Protein AF-A0A519TTU8-F1 (afdb_monomer_lite)

Structure (mmCIF, N/CA/C/O backbone):
data_AF-A0A519TTU8-F1
#
_entry.id   AF-A0A519TTU8-F1
#
loop_
_atom_site.group_PDB
_atom_site.id
_atom_site.type_symbol
_atom_site.label_atom_id
_atom_site.label_alt_id
_atom_site.label_comp_id
_atom_site.label_asym_id
_atom_site.label_entity_id
_atom_site.label_seq_id
_atom_site.pdbx_PDB_ins_code
_atom_site.Cartn_x
_atom_site.Cartn_y
_atom_site.Cartn_z
_atom_site.occupancy
_atom_site.B_iso_or_equiv
_atom_site.auth_seq_id
_atom_site.auth_comp_id
_atom_site.auth_asym_id
_atom_site.auth_atom_id
_atom_site.pdbx_PDB_model_num
ATOM 1 N N . MET A 1 1 ? 5.830 -16.061 1.817 1.00 44.94 1 MET A N 1
ATOM 2 C CA . MET A 1 1 ? 4.616 -15.255 2.057 1.00 44.94 1 MET A CA 1
ATOM 3 C C . MET A 1 1 ? 5.052 -13.870 2.499 1.00 44.94 1 MET A C 1
ATOM 5 O O . MET A 1 1 ? 6.023 -13.784 3.241 1.00 44.94 1 MET A O 1
ATOM 9 N N . GLY A 1 2 ? 4.446 -12.807 1.967 1.00 61.00 2 GLY A N 1
ATOM 10 C CA . GLY A 1 2 ? 4.740 -11.442 2.411 1.00 61.00 2 GLY A CA 1
ATOM 11 C C . GLY A 1 2 ? 4.073 -11.192 3.760 1.00 61.00 2 GLY A C 1
ATOM 12 O O . GLY A 1 2 ? 2.909 -11.540 3.923 1.00 61.00 2 GLY A O 1
ATOM 13 N N . CYS A 1 3 ? 4.805 -10.643 4.725 1.00 80.06 3 CYS A N 1
ATOM 14 C CA . CYS A 1 3 ? 4.236 -10.266 6.016 1.00 80.06 3 CYS A CA 1
ATOM 15 C C . CYS A 1 3 ? 3.720 -8.826 5.923 1.00 80.06 3 CYS A C 1
ATOM 17 O O . CYS A 1 3 ? 4.470 -7.938 5.507 1.00 80.06 3 CYS A O 1
ATOM 19 N N . ILE A 1 4 ? 2.460 -8.613 6.301 1.00 89.69 4 ILE A N 1
ATOM 20 C CA . ILE A 1 4 ? 1.908 -7.282 6.560 1.00 89.69 4 ILE A CA 1
ATOM 21 C C . ILE A 1 4 ? 2.148 -6.987 8.040 1.00 89.69 4 ILE A C 1
ATOM 23 O O . ILE A 1 4 ? 1.821 -7.808 8.896 1.00 89.69 4 ILE A O 1
ATOM 27 N N . THR A 1 5 ? 2.724 -5.829 8.336 1.00 92.19 5 THR A N 1
ATOM 28 C CA . THR A 1 5 ? 2.929 -5.353 9.705 1.00 92.19 5 THR A CA 1
ATOM 29 C C . THR A 1 5 ? 2.043 -4.141 9.938 1.00 92.19 5 THR A C 1
ATOM 31 O O . THR A 1 5 ? 2.068 -3.206 9.144 1.00 92.19 5 THR A O 1
ATOM 34 N N . GLN A 1 6 ? 1.293 -4.131 11.036 1.00 93.56 6 GLN A N 1
ATOM 35 C CA . GLN A 1 6 ? 0.465 -2.996 11.436 1.00 93.56 6 GLN A CA 1
ATOM 36 C C . GLN A 1 6 ? 1.105 -2.247 12.609 1.00 93.56 6 GLN A C 1
ATOM 38 O O . GLN A 1 6 ? 1.563 -2.858 13.576 1.00 93.56 6 GLN A O 1
ATOM 43 N N . LYS A 1 7 ? 1.099 -0.914 12.545 1.00 92.31 7 LYS A N 1
ATOM 44 C CA . LYS A 1 7 ? 1.452 -0.020 13.651 1.00 92.31 7 LYS A CA 1
ATOM 45 C C . LYS A 1 7 ? 0.431 1.116 13.717 1.00 92.31 7 LYS A C 1
ATOM 47 O O . LYS A 1 7 ? 0.485 2.053 12.926 1.00 92.31 7 LYS A O 1
ATOM 52 N N . GLY A 1 8 ? -0.497 1.040 14.671 1.00 91.06 8 GLY A N 1
ATOM 53 C CA . GLY A 1 8 ? -1.618 1.981 14.742 1.00 91.06 8 GLY A CA 1
ATOM 54 C C . GLY A 1 8 ? -2.519 1.853 13.510 1.00 91.06 8 GLY A C 1
ATOM 55 O O . GLY A 1 8 ? -2.982 0.756 13.201 1.00 91.06 8 GLY A O 1
ATOM 56 N N . SER A 1 9 ? -2.737 2.960 12.799 1.00 90.00 9 SER A N 1
ATOM 57 C CA . SER A 1 9 ? -3.500 3.005 11.544 1.00 90.00 9 SER A CA 1
ATOM 58 C C . SER A 1 9 ? -2.648 2.796 10.285 1.00 90.00 9 SER A C 1
ATOM 60 O O . SER A 1 9 ? -3.184 2.833 9.178 1.00 90.00 9 SER A O 1
ATOM 62 N N . THR A 1 10 ? -1.339 2.570 10.432 1.00 92.75 10 THR A N 1
ATOM 63 C CA . THR A 1 10 ? -0.428 2.348 9.305 1.00 92.75 10 THR A CA 1
ATOM 64 C C . THR A 1 10 ? -0.127 0.865 9.125 1.00 92.75 10 THR A C 1
ATOM 66 O O . THR A 1 10 ? 0.310 0.179 10.052 1.00 92.75 10 THR A O 1
ATOM 69 N N . TYR A 1 11 ? -0.314 0.390 7.901 1.00 93.75 11 TYR A N 1
ATOM 70 C CA . TYR A 1 11 ? 0.002 -0.952 7.442 1.00 93.75 11 TYR A CA 1
ATOM 71 C C . TYR A 1 11 ? 1.203 -0.891 6.505 1.00 93.75 11 TYR A C 1
ATOM 73 O O . TYR A 1 11 ? 1.180 -0.190 5.497 1.00 93.75 11 TYR A O 1
ATOM 81 N N . THR A 1 12 ? 2.249 -1.646 6.814 1.00 93.81 12 THR A N 1
ATOM 82 C CA . THR A 1 12 ? 3.470 -1.725 6.010 1.00 93.81 12 THR A CA 1
ATOM 83 C C . THR A 1 12 ? 3.611 -3.129 5.439 1.00 93.81 12 THR A C 1
ATOM 85 O O . THR A 1 12 ? 3.515 -4.121 6.164 1.00 93.81 12 THR A O 1
ATOM 88 N N . ALA A 1 13 ? 3.907 -3.227 4.146 1.00 93.88 13 ALA A N 1
ATOM 89 C CA . ALA A 1 13 ? 4.165 -4.494 3.476 1.00 93.88 13 ALA A CA 1
ATOM 90 C C . ALA A 1 13 ? 5.336 -4.398 2.495 1.00 93.88 13 ALA A C 1
ATOM 92 O O . ALA A 1 13 ? 5.741 -3.321 2.052 1.00 93.88 13 ALA A O 1
ATOM 93 N N . LYS A 1 14 ? 5.879 -5.564 2.135 1.00 91.75 14 LYS A N 1
ATOM 94 C CA . LYS A 1 14 ? 6.829 -5.710 1.028 1.00 91.75 14 LYS A CA 1
ATOM 95 C C . LYS A 1 14 ? 6.139 -6.410 -0.134 1.00 91.75 14 LYS A C 1
ATOM 97 O O . LYS A 1 14 ? 5.767 -7.577 -0.011 1.00 91.75 14 LYS A O 1
ATOM 102 N N . VAL A 1 15 ? 6.013 -5.718 -1.261 1.00 87.88 15 VAL A N 1
ATOM 103 C CA . VAL A 1 15 ? 5.410 -6.258 -2.484 1.00 87.88 15 VAL A CA 1
ATOM 104 C C . VAL A 1 15 ? 6.521 -6.627 -3.459 1.00 87.88 15 VAL A C 1
ATOM 106 O O . VAL A 1 15 ? 7.408 -5.824 -3.744 1.00 87.88 15 VAL A O 1
ATOM 109 N N . ARG A 1 16 ? 6.503 -7.866 -3.958 1.00 85.94 16 ARG A N 1
ATOM 110 C CA . ARG A 1 16 ? 7.535 -8.392 -4.859 1.00 85.94 16 ARG A CA 1
ATOM 111 C C . ARG A 1 16 ? 6.990 -8.521 -6.278 1.00 85.94 16 ARG A C 1
ATOM 113 O O . ARG A 1 16 ? 6.150 -9.375 -6.537 1.00 85.94 16 ARG A O 1
ATOM 120 N N . GLY A 1 17 ? 7.510 -7.697 -7.182 1.00 78.06 17 GLY A N 1
ATOM 121 C CA . GLY A 1 17 ? 7.406 -7.879 -8.631 1.00 78.06 17 GLY A CA 1
ATOM 122 C C . GLY A 1 17 ? 8.768 -8.288 -9.195 1.00 78.06 17 GLY A C 1
ATOM 123 O O . GLY A 1 17 ? 9.417 -9.190 -8.667 1.00 78.06 17 GLY A O 1
ATOM 124 N N . THR A 1 18 ? 9.248 -7.571 -10.215 1.00 83.88 18 THR A N 1
ATOM 125 C CA . THR A 1 18 ? 10.638 -7.687 -10.703 1.00 83.88 18 THR A CA 1
ATOM 126 C C . THR A 1 18 ? 11.659 -7.314 -9.624 1.00 83.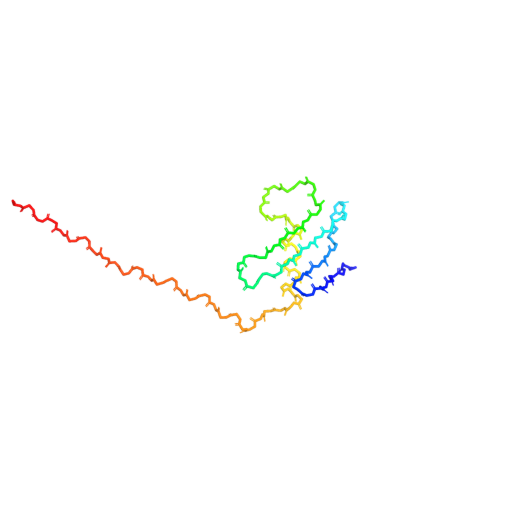88 18 THR A C 1
ATOM 128 O O . THR A 1 18 ? 12.716 -7.929 -9.515 1.00 83.88 18 THR A O 1
ATOM 131 N N . LYS A 1 19 ? 11.329 -6.311 -8.806 1.00 86.25 19 LYS A N 1
ATOM 132 C CA . LYS A 1 19 ? 12.051 -5.935 -7.588 1.00 86.25 19 LYS A CA 1
ATOM 133 C C . LYS A 1 19 ? 11.089 -5.993 -6.402 1.00 86.25 19 LYS A C 1
ATOM 135 O O . LYS A 1 19 ? 9.876 -6.128 -6.579 1.00 86.25 19 LYS A O 1
ATOM 140 N N . THR A 1 20 ? 11.644 -5.910 -5.202 1.00 88.19 20 THR A N 1
ATOM 141 C CA . THR A 1 20 ? 10.867 -5.794 -3.968 1.00 88.19 20 THR A CA 1
ATOM 142 C C . THR A 1 20 ? 10.731 -4.324 -3.609 1.00 88.19 20 THR A C 1
ATOM 144 O O . THR A 1 20 ? 11.740 -3.626 -3.554 1.00 88.19 20 THR A O 1
ATOM 147 N N . TYR A 1 21 ? 9.502 -3.898 -3.346 1.00 88.88 21 TYR A N 1
ATOM 148 C CA . TYR A 1 21 ? 9.143 -2.530 -2.991 1.00 88.88 21 TYR A CA 1
ATOM 149 C C . TYR A 1 21 ? 8.499 -2.506 -1.611 1.00 88.88 21 TYR A C 1
ATOM 151 O O . TYR A 1 21 ? 7.759 -3.430 -1.248 1.00 88.88 21 TYR A O 1
ATOM 159 N N . ARG A 1 22 ? 8.794 -1.469 -0.833 1.00 91.50 22 ARG A N 1
ATOM 160 C CA . ARG A 1 22 ? 8.115 -1.175 0.426 1.00 91.50 22 ARG A CA 1
ATOM 161 C C . ARG A 1 22 ? 6.889 -0.323 0.130 1.00 91.50 22 ARG A C 1
ATOM 163 O O . ARG A 1 22 ? 6.966 0.686 -0.567 1.00 91.50 22 ARG A O 1
ATOM 170 N N . VAL A 1 23 ? 5.762 -0.749 0.681 1.00 92.06 23 VAL A N 1
ATOM 171 C CA . VAL A 1 23 ? 4.479 -0.066 0.550 1.00 92.06 23 VAL A CA 1
ATOM 172 C C . VAL A 1 23 ? 3.936 0.197 1.936 1.00 92.06 23 VAL A C 1
ATOM 174 O O . VAL A 1 23 ? 3.991 -0.680 2.802 1.00 92.06 23 VAL A O 1
ATOM 177 N N . GLU A 1 24 ? 3.413 1.395 2.132 1.00 93.44 24 GLU A N 1
ATOM 178 C CA . GLU A 1 24 ? 2.724 1.805 3.342 1.00 93.44 24 GLU A CA 1
ATOM 179 C C . GLU A 1 24 ? 1.339 2.308 2.981 1.00 93.44 24 GLU A C 1
ATOM 181 O O . GLU A 1 24 ? 1.171 3.024 1.996 1.00 93.44 24 GLU A O 1
ATOM 186 N N . LEU A 1 25 ? 0.358 1.915 3.780 1.00 92.44 25 LEU A N 1
ATOM 187 C CA . LEU A 1 25 ? -1.009 2.389 3.691 1.00 92.44 25 LEU A CA 1
ATOM 188 C C . LEU A 1 25 ? -1.422 2.880 5.072 1.00 92.44 25 LEU A C 1
ATOM 190 O O . LEU A 1 25 ? -1.438 2.101 6.023 1.00 92.44 25 LEU A O 1
ATOM 194 N N . THR A 1 26 ? -1.762 4.156 5.185 1.00 92.81 26 THR A N 1
ATOM 195 C CA . THR A 1 26 ? -2.284 4.746 6.418 1.00 92.81 26 THR A CA 1
ATOM 196 C C . THR A 1 26 ? -3.779 4.970 6.266 1.00 92.81 26 THR A C 1
ATOM 198 O O . THR A 1 26 ? -4.223 5.766 5.437 1.00 92.81 26 THR A O 1
ATOM 201 N N . ALA A 1 27 ? -4.563 4.257 7.073 1.00 89.31 27 ALA A N 1
ATOM 202 C CA . ALA A 1 27 ? -5.999 4.467 7.151 1.00 89.31 27 ALA A CA 1
ATOM 203 C C . ALA A 1 27 ? -6.277 5.819 7.820 1.00 89.31 27 ALA A C 1
ATOM 205 O O . ALA A 1 27 ? -5.824 6.073 8.940 1.00 89.31 27 ALA A O 1
ATOM 206 N N . GLN A 1 28 ? -7.018 6.677 7.124 1.00 86.00 28 GLN A N 1
ATOM 207 C CA . GLN A 1 28 ? -7.471 7.957 7.650 1.00 86.00 28 GLN A CA 1
ATOM 208 C C . GLN A 1 28 ? -8.881 7.800 8.241 1.00 86.00 28 GLN A C 1
ATOM 210 O O . GLN A 1 28 ? -9.690 7.058 7.685 1.00 86.00 28 GLN A O 1
ATOM 215 N N . PRO A 1 29 ? -9.213 8.494 9.345 1.00 83.44 29 PRO A N 1
ATOM 216 C CA . PRO A 1 29 ? -10.555 8.450 9.933 1.00 83.44 29 PRO A CA 1
ATOM 217 C C . PRO A 1 29 ? -11.625 9.052 9.009 1.00 83.44 29 PRO A C 1
ATOM 219 O O . PRO A 1 29 ? -12.803 8.730 9.127 1.00 83.44 29 PRO A O 1
ATOM 222 N N . SER A 1 30 ? -11.220 9.925 8.085 1.00 86.25 30 SER A N 1
ATOM 223 C CA . SER A 1 30 ? -12.073 10.492 7.046 1.00 86.25 30 SER A CA 1
ATOM 224 C C . SER A 1 30 ? -11.287 10.664 5.749 1.00 86.25 30 SER A C 1
ATOM 226 O O . SER A 1 30 ? -10.182 11.207 5.780 1.00 86.25 30 SER A O 1
ATOM 228 N N . GLY A 1 31 ? -11.884 10.282 4.620 1.00 83.19 31 GLY A N 1
ATOM 229 C CA . GLY A 1 31 ? -11.273 10.417 3.295 1.00 83.19 31 GLY A CA 1
ATOM 230 C C . GLY A 1 31 ? -10.521 9.164 2.826 1.00 83.19 31 GLY A C 1
ATOM 231 O O . GLY A 1 31 ? -10.580 8.124 3.486 1.00 83.19 31 GLY A O 1
ATOM 232 N N . PRO A 1 32 ? -9.866 9.232 1.653 1.00 83.81 32 PRO A N 1
ATOM 233 C CA . PRO A 1 32 ? -9.114 8.108 1.110 1.00 83.81 32 PRO A CA 1
ATOM 234 C C . PRO A 1 32 ? -7.882 7.799 1.977 1.00 83.81 32 PRO A C 1
ATOM 236 O O . PRO A 1 32 ? -7.323 8.705 2.603 1.00 83.81 32 PRO A O 1
ATOM 239 N N . PRO A 1 33 ? -7.434 6.532 2.017 1.00 87.44 33 PRO A N 1
ATOM 240 C CA . PRO A 1 33 ? -6.201 6.180 2.702 1.00 87.44 33 PRO A CA 1
ATOM 241 C C . 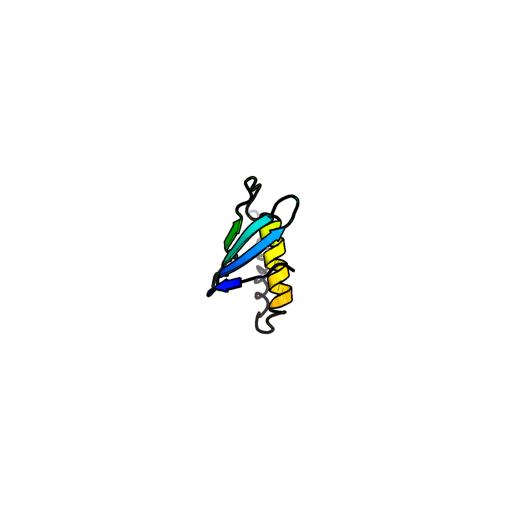PRO A 1 33 ? -5.003 6.832 2.011 1.00 87.44 33 PRO A C 1
ATOM 243 O O . PRO A 1 33 ? -4.964 6.968 0.788 1.00 87.44 33 PRO A O 1
ATOM 246 N N . GLU A 1 34 ? -3.997 7.184 2.801 1.00 89.31 34 GLU A N 1
ATOM 247 C CA . GLU A 1 34 ? -2.725 7.655 2.267 1.00 89.31 34 GLU A CA 1
ATOM 248 C C . GLU A 1 34 ? -1.863 6.448 1.902 1.00 89.31 34 GLU A C 1
ATOM 250 O O . GLU A 1 34 ? -1.663 5.547 2.720 1.00 89.31 34 GLU A O 1
ATOM 255 N N . ILE A 1 35 ? -1.360 6.423 0.670 1.00 89.00 35 ILE A N 1
ATOM 256 C CA . ILE A 1 35 ? -0.529 5.338 0.157 1.00 89.00 35 ILE A CA 1
ATOM 257 C C . ILE A 1 35 ? 0.851 5.899 -0.164 1.00 89.00 35 ILE A C 1
ATOM 259 O O . ILE A 1 35 ? 0.982 6.866 -0.907 1.00 89.00 35 ILE A O 1
ATOM 263 N N . HIS A 1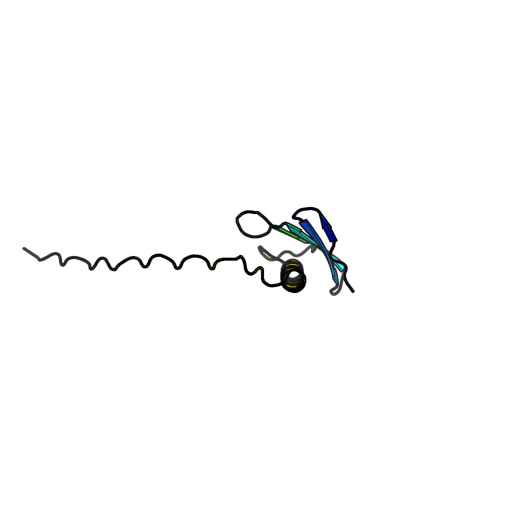 36 ? 1.887 5.244 0.350 1.00 89.50 36 HIS A N 1
ATOM 264 C CA . HIS A 1 36 ? 3.272 5.543 0.019 1.00 89.50 36 HIS A CA 1
ATOM 265 C C . HIS A 1 36 ? 3.967 4.297 -0.528 1.00 89.50 36 HIS A C 1
ATO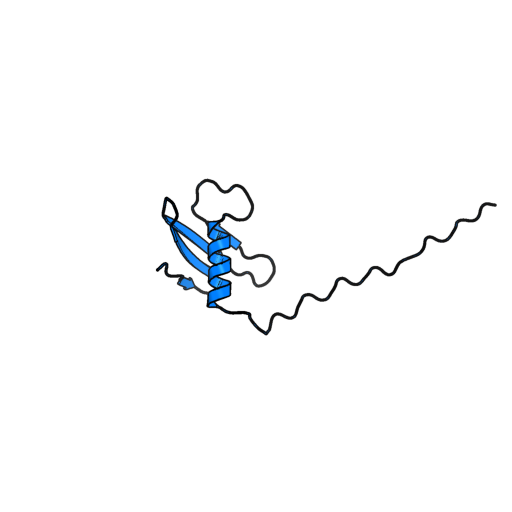M 267 O O . HIS A 1 36 ? 3.899 3.220 0.065 1.00 89.50 36 HIS A O 1
ATOM 273 N N . CYS A 1 37 ? 4.663 4.430 -1.655 1.00 88.44 37 CYS A N 1
ATOM 274 C CA . CYS A 1 37 ? 5.449 3.350 -2.239 1.00 88.44 37 CYS A CA 1
ATOM 275 C C . CYS A 1 37 ? 6.810 3.868 -2.698 1.00 88.44 37 CYS A C 1
ATOM 277 O O . CYS A 1 37 ? 6.896 4.889 -3.370 1.00 88.44 37 CYS A O 1
ATOM 279 N N . ASP A 1 38 ? 7.873 3.120 -2.402 1.00 88.50 38 ASP A N 1
ATOM 280 C CA . ASP A 1 38 ? 9.243 3.428 -2.840 1.00 88.50 38 ASP A CA 1
ATOM 281 C C . ASP A 1 38 ? 9.508 3.101 -4.329 1.00 88.50 38 ASP A C 1
ATOM 283 O O . ASP A 1 38 ? 10.657 3.025 -4.775 1.00 88.50 38 ASP A O 1
ATOM 287 N N . TYR A 1 39 ? 8.450 2.898 -5.122 1.00 82.62 39 TYR A N 1
ATOM 288 C CA . TYR A 1 39 ? 8.555 2.660 -6.555 1.00 82.62 39 TYR A CA 1
ATOM 289 C C . TYR A 1 39 ? 8.884 3.970 -7.293 1.00 82.62 39 TYR A C 1
ATOM 291 O O . TYR A 1 39 ? 8.106 4.916 -7.225 1.00 82.62 39 TYR A O 1
ATOM 299 N N . PRO A 1 40 ? 9.986 4.036 -8.066 1.00 73.19 40 PRO A N 1
ATOM 300 C CA . PRO A 1 40 ? 10.485 5.293 -8.636 1.00 73.19 40 PRO A CA 1
ATOM 301 C C . PRO A 1 40 ? 9.653 5.858 -9.798 1.00 73.19 40 PRO A C 1
ATOM 303 O O . PRO A 1 40 ? 9.987 6.919 -10.315 1.00 73.19 40 PRO A O 1
ATOM 306 N N . TYR A 1 41 ? 8.603 5.158 -10.235 1.00 67.12 41 TYR A N 1
ATOM 307 C CA . TYR A 1 41 ? 7.747 5.580 -11.345 1.00 67.12 41 TYR A CA 1
ATOM 308 C C . TYR A 1 41 ? 6.278 5.602 -10.899 1.00 67.12 41 TYR A C 1
ATOM 310 O O . TYR A 1 41 ? 5.485 4.737 -11.270 1.00 67.12 41 TYR A O 1
ATOM 318 N N . GLU A 1 42 ? 5.912 6.552 -10.042 1.00 61.94 42 GLU A N 1
ATOM 319 C CA . GLU A 1 42 ? 4.503 6.835 -9.751 1.00 61.94 42 GLU A CA 1
ATOM 320 C C . GLU A 1 42 ? 3.886 7.599 -10.931 1.00 61.94 42 GLU A C 1
ATOM 322 O O . GLU A 1 42 ? 4.285 8.718 -11.239 1.00 61.94 42 GLU A O 1
ATOM 327 N N . ASN A 1 43 ? 2.927 6.971 -11.617 1.00 60.44 43 ASN A N 1
ATOM 328 C CA . ASN A 1 43 ? 2.223 7.548 -12.769 1.00 60.44 43 ASN A CA 1
ATOM 329 C C . ASN A 1 43 ? 0.814 8.069 -12.397 1.00 60.44 43 ASN A C 1
ATOM 331 O O . ASN A 1 43 ? -0.052 8.142 -13.266 1.00 60.44 43 ASN A O 1
ATOM 335 N N . GLY A 1 44 ? 0.538 8.367 -11.123 1.00 64.44 44 GLY A N 1
ATOM 336 C CA . GLY A 1 44 ? -0.787 8.797 -10.658 1.00 64.44 44 GLY A CA 1
ATOM 337 C C . GLY A 1 44 ? -0.931 8.760 -9.136 1.00 64.44 44 GLY A C 1
ATOM 338 O O . GLY A 1 44 ? 0.059 8.597 -8.437 1.00 64.44 44 GLY A O 1
ATOM 339 N N . GLU A 1 45 ? -2.168 8.884 -8.643 1.00 65.44 45 GLU A N 1
ATOM 340 C CA . GLU A 1 45 ? -2.501 8.977 -7.206 1.00 65.44 45 GLU A CA 1
ATOM 341 C C . GLU A 1 45 ? -2.348 7.653 -6.427 1.00 65.44 45 GLU A C 1
ATOM 343 O O . GLU A 1 45 ? -2.328 7.658 -5.199 1.00 65.44 45 GLU A O 1
ATOM 348 N N . ALA A 1 46 ? -2.245 6.510 -7.118 1.00 69.38 46 ALA A N 1
ATOM 349 C CA . ALA A 1 46 ? -2.002 5.210 -6.494 1.00 69.38 46 ALA A CA 1
ATOM 350 C C . ALA A 1 46 ? -1.224 4.265 -7.424 1.00 69.38 46 ALA A C 1
ATOM 352 O O . ALA A 1 46 ? -1.686 3.913 -8.514 1.00 69.38 46 ALA A O 1
ATOM 353 N N . CYS A 1 47 ? -0.064 3.769 -6.987 1.00 84.44 47 CYS A N 1
ATOM 354 C CA . CYS A 1 47 ? 0.610 2.676 -7.684 1.00 84.44 47 CYS A CA 1
ATOM 355 C C . CYS A 1 47 ? -0.084 1.319 -7.480 1.00 84.44 47 CYS A C 1
ATOM 357 O O . CYS A 1 47 ? -0.716 1.028 -6.461 1.00 84.44 47 CYS A O 1
ATOM 359 N N . LYS A 1 48 ? 0.162 0.404 -8.426 1.00 86.25 48 LYS A N 1
ATOM 360 C CA . LYS A 1 48 ? -0.284 -0.999 -8.362 1.00 86.25 48 LYS A CA 1
ATOM 361 C C . LYS A 1 48 ? 0.056 -1.705 -7.044 1.00 86.25 48 LYS A C 1
ATOM 363 O O . LYS A 1 48 ? -0.676 -2.593 -6.623 1.00 86.25 48 LYS A O 1
ATOM 368 N N . HIS A 1 49 ? 1.167 -1.339 -6.402 1.00 89.50 49 HIS A N 1
ATOM 369 C CA . HIS A 1 49 ? 1.588 -1.962 -5.150 1.00 89.50 49 HIS A CA 1
ATOM 370 C C . HIS A 1 49 ? 0.726 -1.498 -3.969 1.00 89.50 49 HIS A C 1
ATOM 372 O O . HIS A 1 49 ? 0.404 -2.310 -3.106 1.00 89.50 49 HIS A O 1
ATOM 378 N N . GLY A 1 50 ? 0.309 -0.229 -3.970 1.00 88.75 50 GLY A N 1
ATOM 379 C CA . GLY A 1 50 ? -0.663 0.318 -3.025 1.00 88.75 50 GLY A CA 1
ATOM 380 C C . GLY A 1 50 ? -2.025 -0.350 -3.144 1.00 88.75 50 GLY A C 1
ATOM 381 O O . GLY A 1 50 ? -2.578 -0.800 -2.145 1.00 88.75 50 GLY A O 1
ATOM 382 N N . ILE A 1 51 ? -2.515 -0.510 -4.376 1.00 88.00 51 ILE A N 1
ATOM 383 C CA . ILE A 1 51 ? -3.776 -1.217 -4.652 1.00 88.00 51 ILE A CA 1
ATOM 384 C C . ILE A 1 51 ? -3.697 -2.669 -4.162 1.00 88.00 51 ILE A C 1
ATOM 386 O O . ILE A 1 51 ? -4.598 -3.137 -3.473 1.00 88.00 51 ILE A O 1
ATOM 390 N N . ALA A 1 52 ? -2.599 -3.372 -4.460 1.00 90.25 52 ALA A N 1
ATOM 391 C CA . ALA A 1 52 ? -2.398 -4.745 -4.003 1.00 90.25 52 ALA A CA 1
ATOM 392 C C . ALA A 1 52 ? -2.395 -4.861 -2.469 1.00 90.25 52 ALA A C 1
ATOM 394 O O . ALA A 1 52 ? -2.972 -5.803 -1.930 1.00 90.25 52 ALA A O 1
ATOM 395 N N . LEU A 1 53 ? -1.774 -3.905 -1.766 1.00 90.50 53 LEU A N 1
ATOM 396 C CA . LEU A 1 53 ? -1.809 -3.861 -0.305 1.00 90.50 53 LEU A CA 1
ATOM 397 C C . LEU A 1 53 ? -3.228 -3.598 0.213 1.00 90.50 53 LEU A C 1
ATOM 399 O O . LEU A 1 53 ? -3.672 -4.302 1.112 1.00 90.50 53 LEU A O 1
ATOM 403 N N . GLY A 1 54 ? -3.952 -2.641 -0.370 1.00 89.69 54 GLY A N 1
ATOM 404 C CA . GLY A 1 54 ? -5.335 -2.347 0.008 1.00 89.69 54 GLY A CA 1
ATOM 405 C C . GLY A 1 54 ? -6.250 -3.565 -0.120 1.00 89.69 54 GLY A C 1
ATOM 406 O O . GLY A 1 54 ? -6.954 -3.899 0.826 1.00 89.69 54 GLY A O 1
ATOM 407 N N . LEU A 1 55 ? -6.181 -4.285 -1.243 1.00 89.12 55 LEU A N 1
ATOM 408 C CA . LEU A 1 55 ? -6.958 -5.514 -1.445 1.00 89.12 55 LEU A CA 1
ATOM 409 C C . LEU A 1 55 ? -6.577 -6.609 -0.439 1.00 89.12 55 LEU A C 1
ATOM 411 O O . LEU A 1 55 ? -7.456 -7.216 0.162 1.00 89.12 55 LEU A O 1
ATOM 415 N N . ALA A 1 56 ? -5.280 -6.808 -0.187 1.00 89.56 56 ALA A N 1
ATOM 416 C CA . ALA A 1 56 ? -4.826 -7.785 0.801 1.00 89.56 56 ALA A CA 1
ATOM 417 C C . ALA A 1 56 ? -5.293 -7.444 2.228 1.00 89.56 56 ALA A C 1
ATOM 419 O O . ALA A 1 56 ? -5.541 -8.347 3.022 1.00 89.56 56 ALA A O 1
ATOM 420 N N . LEU A 1 57 ? -5.416 -6.155 2.561 1.00 88.81 57 LEU A N 1
ATOM 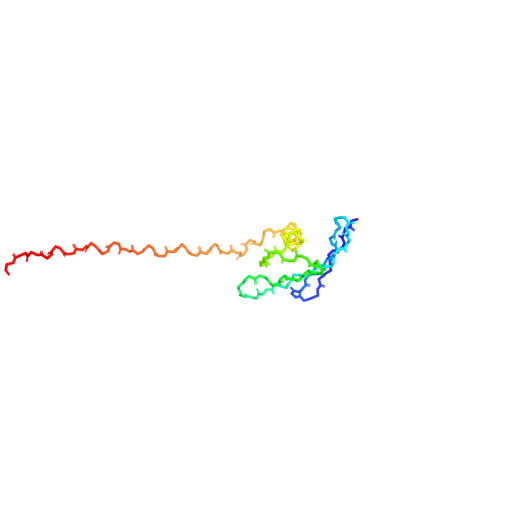421 C CA . LEU A 1 57 ? -5.977 -5.718 3.838 1.00 88.81 57 LEU A CA 1
ATOM 422 C C . LEU A 1 57 ? -7.483 -5.968 3.919 1.00 88.81 57 LEU A C 1
ATOM 424 O O . LEU A 1 57 ? -7.943 -6.387 4.974 1.00 88.81 57 LEU A O 1
ATOM 428 N N . LEU A 1 58 ? -8.233 -5.760 2.834 1.00 87.12 58 LEU A N 1
ATOM 429 C CA . LEU A 1 58 ? -9.665 -6.081 2.790 1.00 87.12 58 LEU A CA 1
ATOM 430 C C . LEU A 1 58 ? -9.911 -7.583 2.986 1.00 87.12 58 LEU A C 1
ATOM 432 O O . LEU A 1 58 ? -10.795 -7.959 3.751 1.00 87.12 58 LEU A O 1
ATOM 436 N N . ASP A 1 59 ? -9.089 -8.436 2.371 1.00 86.00 59 ASP A N 1
ATOM 437 C CA . ASP A 1 59 ? -9.162 -9.888 2.569 1.00 86.00 59 ASP A CA 1
ATOM 438 C C . ASP A 1 59 ? -8.792 -10.296 4.006 1.00 86.00 59 ASP A C 1
ATOM 440 O O . ASP A 1 59 ? -9.374 -11.227 4.562 1.00 86.00 59 ASP A O 1
ATOM 444 N N . LEU A 1 60 ? -7.815 -9.611 4.615 1.00 84.38 60 LEU A N 1
ATOM 445 C CA . LEU A 1 60 ? -7.330 -9.919 5.963 1.00 84.38 60 LEU A CA 1
ATOM 446 C C . LEU A 1 60 ? -8.289 -9.452 7.064 1.00 84.38 60 LEU A C 1
ATOM 448 O O . LEU A 1 60 ? -8.465 -10.151 8.060 1.00 84.38 60 LEU A O 1
ATOM 452 N N . LEU A 1 61 ? -8.851 -8.254 6.912 1.00 81.88 61 LEU A N 1
ATOM 453 C CA . LEU A 1 61 ? -9.740 -7.630 7.893 1.00 81.88 61 LEU A CA 1
ATOM 454 C C . LEU A 1 61 ? -11.186 -8.126 7.742 1.00 81.88 61 LEU A C 1
ATOM 456 O O . LEU A 1 61 ? -11.947 -8.065 8.704 1.00 81.88 61 LEU A O 1
ATOM 460 N N . GLY A 1 62 ? -11.541 -8.668 6.572 1.00 67.75 62 GLY A N 1
ATOM 461 C CA . GLY A 1 62 ? -12.905 -9.054 6.233 1.00 67.75 62 GLY A CA 1
ATOM 462 C C . GLY A 1 62 ? -13.813 -7.839 6.001 1.00 67.75 62 GLY A C 1
ATOM 463 O O . GLY A 1 62 ? -13.424 -6.699 6.267 1.00 67.75 62 GLY A O 1
ATOM 464 N N . PRO A 1 63 ? -15.032 -8.048 5.472 1.00 62.69 63 PRO A N 1
ATOM 465 C CA . PRO A 1 63 ? -16.025 -6.988 5.414 1.00 62.69 63 PRO A CA 1
ATOM 466 C C . PRO A 1 63 ? -16.374 -6.566 6.842 1.00 62.69 63 PRO A C 1
ATOM 468 O O . PRO A 1 63 ? -16.885 -7.357 7.633 1.00 62.69 63 PRO A O 1
ATOM 471 N N . ASP A 1 64 ? -16.093 -5.311 7.168 1.00 59.00 64 ASP A N 1
ATOM 472 C CA . ASP A 1 64 ? -16.578 -4.719 8.400 1.00 59.00 64 ASP A CA 1
ATOM 473 C C . ASP A 1 64 ? -18.093 -4.501 8.255 1.00 59.00 64 ASP A C 1
ATOM 475 O O . ASP A 1 64 ? -18.557 -3.635 7.507 1.00 59.00 64 ASP A O 1
ATOM 479 N N . GLU A 1 65 ? -18.879 -5.338 8.933 1.00 53.34 65 GLU A N 1
ATOM 480 C CA . GLU A 1 65 ? -20.348 -5.333 8.884 1.00 53.34 65 GLU A CA 1
ATOM 481 C C . GLU A 1 65 ? -20.957 -4.030 9.455 1.00 53.34 65 GLU A C 1
ATOM 483 O O . GLU A 1 65 ? -22.167 -3.820 9.372 1.00 53.34 65 GLU A O 1
ATOM 488 N N . SER A 1 66 ? -20.132 -3.124 10.003 1.00 54.84 66 SER A N 1
ATOM 489 C CA . SER A 1 66 ? -20.554 -1.818 10.521 1.00 54.84 66 SER A CA 1
ATOM 490 C C . SER A 1 66 ? -20.440 -0.662 9.516 1.00 54.84 66 SER A C 1
ATOM 492 O O . SER A 1 66 ? -20.885 0.450 9.816 1.00 54.84 66 SER A O 1
ATOM 494 N N . VAL A 1 67 ? -19.926 -0.896 8.299 1.00 49.56 67 VAL A N 1
ATOM 495 C CA . VAL A 1 67 ? -19.938 0.118 7.231 1.00 49.56 67 VAL A CA 1
ATOM 496 C C . VAL A 1 67 ? -21.352 0.245 6.670 1.00 49.56 67 VAL A C 1
ATOM 498 O O . VAL A 1 67 ? -21.756 -0.443 5.732 1.00 49.56 67 VAL A O 1
ATOM 501 N N . GLN A 1 68 ? -22.125 1.159 7.253 1.00 45.78 68 GLN A N 1
ATOM 502 C CA . GLN A 1 68 ? -23.415 1.552 6.705 1.00 45.78 68 GLN A CA 1
ATOM 503 C C . GLN A 1 68 ? -23.181 2.161 5.307 1.00 45.78 68 GLN A C 1
ATOM 505 O O . GLN A 1 68 ? -22.358 3.076 5.181 1.00 45.78 68 GLN A O 1
ATOM 510 N N . PRO A 1 69 ? -23.863 1.682 4.248 1.00 56.22 69 PRO A N 1
ATOM 511 C CA . PRO A 1 69 ? -23.709 2.238 2.911 1.00 56.22 69 PRO A CA 1
ATOM 512 C C . PRO A 1 69 ? -23.935 3.754 2.932 1.00 56.22 69 PRO A C 1
ATOM 514 O O . PRO A 1 69 ? -24.834 4.216 3.648 1.00 56.22 69 PRO A O 1
ATOM 517 N N . PRO A 1 70 ? -23.157 4.538 2.161 1.00 57.28 70 PRO A N 1
ATOM 518 C CA . PRO A 1 70 ? -23.385 5.971 2.063 1.00 57.28 70 PRO A CA 1
ATOM 519 C C . PRO A 1 70 ? -24.840 6.213 1.658 1.00 57.28 70 PRO A C 1
ATOM 521 O O . PRO A 1 70 ? -25.349 5.577 0.731 1.00 57.28 70 PRO A O 1
ATOM 524 N N . ALA A 1 71 ? -25.519 7.100 2.390 1.00 59.47 71 ALA A N 1
ATOM 525 C CA . ALA A 1 71 ? -26.903 7.440 2.098 1.00 59.47 71 ALA A CA 1
ATOM 526 C C . ALA A 1 71 ? -27.015 7.861 0.622 1.00 59.47 71 ALA A C 1
ATOM 528 O O . ALA A 1 71 ? -26.157 8.614 0.145 1.00 59.47 71 ALA A O 1
ATOM 529 N N . PRO A 1 72 ? -28.035 7.380 -0.113 1.00 68.50 72 PRO A N 1
ATOM 530 C CA . PRO A 1 72 ? -28.193 7.731 -1.513 1.00 68.50 72 PRO A CA 1
ATOM 531 C C . PRO A 1 72 ? -28.239 9.257 -1.657 1.00 68.50 72 PRO A C 1
ATOM 533 O O . PRO A 1 72 ? -28.804 9.936 -0.787 1.00 68.50 72 PRO A O 1
ATOM 536 N N . PRO A 1 73 ? -27.652 9.818 -2.731 1.00 63.72 73 PRO A N 1
ATOM 537 C CA . PRO A 1 73 ? -27.745 11.245 -2.982 1.00 63.72 73 PRO A CA 1
ATOM 538 C C . PRO A 1 73 ? -29.226 11.624 -3.001 1.00 63.72 73 PRO A C 1
ATOM 540 O O . PRO A 1 73 ? -30.024 10.986 -3.691 1.00 63.72 73 PRO A O 1
ATOM 543 N N . ARG A 1 74 ? -29.607 12.636 -2.208 1.00 64.06 74 ARG A N 1
ATOM 544 C CA . ARG A 1 74 ? -30.950 13.219 -2.284 1.00 64.06 74 ARG A CA 1
ATOM 545 C C . ARG A 1 74 ? -31.178 13.591 -3.743 1.00 64.06 74 ARG A C 1
ATOM 547 O O . ARG A 1 74 ? -30.491 14.474 -4.251 1.00 64.06 74 ARG A O 1
ATOM 554 N N . ALA A 1 75 ? -32.104 12.896 -4.401 1.00 57.50 75 ALA A N 1
ATOM 555 C CA . ALA A 1 75 ? -32.564 13.281 -5.719 1.00 57.50 75 ALA A CA 1
ATOM 556 C C . ALA A 1 75 ? -32.966 14.757 -5.636 1.00 57.50 75 ALA A C 1
ATOM 558 O O . ALA A 1 75 ? -33.812 15.130 -4.818 1.00 57.50 75 ALA A O 1
ATOM 559 N N . LEU A 1 76 ? -32.294 15.597 -6.422 1.00 58.06 76 LEU A N 1
ATOM 560 C CA . LEU A 1 76 ? -32.785 16.926 -6.740 1.00 58.06 76 LEU A CA 1
ATOM 561 C C . LEU A 1 76 ? -34.166 16.704 -7.351 1.00 58.06 76 LEU A C 1
ATOM 563 O O . LEU A 1 76 ? -34.277 16.195 -8.461 1.00 58.06 76 LEU A O 1
ATOM 567 N N . VAL A 1 77 ? -35.204 16.978 -6.564 1.00 56.44 77 VAL A N 1
ATOM 568 C CA . VAL A 1 77 ? -36.578 17.050 -7.047 1.00 56.44 77 VAL A CA 1
ATOM 569 C C . VAL A 1 77 ? -36.574 18.040 -8.205 1.00 56.44 77 VAL A C 1
ATOM 571 O O . VAL A 1 77 ? -36.211 19.202 -8.012 1.00 56.44 77 VAL A O 1
ATOM 574 N N . ASP A 1 78 ? -36.927 17.537 -9.385 1.00 51.22 78 ASP A N 1
ATOM 575 C CA . ASP A 1 78 ? -37.257 18.282 -10.596 1.00 51.22 78 ASP A CA 1
ATOM 576 C C . ASP A 1 78 ? -38.001 19.579 -10.239 1.00 51.22 78 ASP A C 1
ATOM 578 O O . ASP A 1 78 ? -39.153 19.567 -9.803 1.00 51.22 78 ASP A O 1
ATOM 582 N N . GLN A 1 79 ? -37.323 20.716 -10.383 1.00 51.28 79 GLN A N 1
ATOM 583 C CA . GLN A 1 79 ? -37.988 22.008 -10.494 1.00 51.28 79 GLN A CA 1
ATOM 584 C C . GLN A 1 79 ? -38.198 22.233 -11.992 1.00 51.28 79 GLN A C 1
ATOM 586 O O . GLN A 1 79 ? -37.302 22.689 -12.701 1.00 51.28 79 GLN A O 1
ATOM 591 N N . GLU A 1 80 ? -39.379 21.839 -12.459 1.00 54.25 80 GLU A N 1
ATOM 592 C CA . GLU A 1 80 ? -39.921 22.114 -13.789 1.00 54.25 80 GLU A CA 1
ATOM 593 C C . GLU A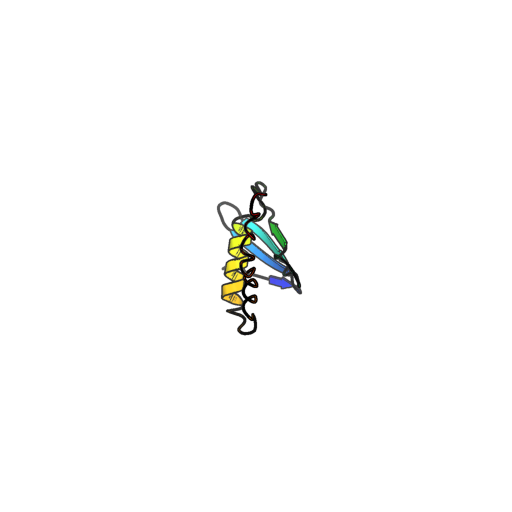 1 80 ? -39.767 23.620 -14.117 1.00 54.25 80 GLU A C 1
ATOM 595 O O . GLU A 1 80 ? -40.134 24.463 -13.289 1.00 54.25 80 GLU A O 1
ATOM 600 N N . PRO A 1 81 ? -39.211 24.021 -15.277 1.00 54.38 81 PRO A N 1
ATOM 601 C CA . PRO A 1 81 ? -39.111 25.433 -15.617 1.00 54.38 81 PRO A CA 1
ATOM 602 C C . PRO A 1 81 ? -40.501 25.983 -15.966 1.00 54.38 81 PRO A C 1
ATOM 604 O O . PRO A 1 81 ? -41.066 25.677 -17.015 1.00 54.38 81 PRO A O 1
ATOM 607 N N . THR A 1 82 ? -41.032 26.833 -15.084 1.00 58.56 82 THR A N 1
ATOM 608 C CA . THR A 1 82 ? -42.201 27.688 -15.332 1.00 58.56 82 THR A CA 1
ATOM 609 C C . THR A 1 82 ? -42.091 28.353 -16.704 1.00 58.56 82 THR A C 1
ATOM 611 O O . THR A 1 82 ? -41.178 29.140 -16.965 1.00 58.56 82 THR A O 1
ATOM 614 N N . SER A 1 83 ? -43.055 28.035 -17.570 1.00 55.62 83 SER A N 1
ATOM 615 C CA . SER A 1 83 ? -43.278 28.685 -18.859 1.00 55.62 83 SER A CA 1
ATOM 616 C C . SER A 1 83 ? -43.413 30.195 -18.663 1.00 55.62 83 SER A C 1
ATOM 618 O O . SER A 1 83 ? -44.394 30.669 -18.093 1.00 55.62 83 SER A O 1
ATOM 620 N N . GLN A 1 84 ? -42.436 30.962 -19.145 1.00 57.53 84 GLN A N 1
ATOM 621 C CA . GLN A 1 84 ? -42.600 32.400 -19.323 1.00 57.53 84 GLN A CA 1
ATOM 622 C C . GLN A 1 84 ? -43.512 32.617 -20.529 1.00 57.53 84 GLN A C 1
ATOM 624 O O . GLN A 1 84 ? -43.125 32.412 -21.679 1.00 57.53 84 GLN A O 1
ATOM 629 N N . GLN A 1 85 ? -44.757 32.968 -20.237 1.00 59.44 85 GLN A N 1
ATOM 630 C CA . GLN A 1 85 ? -45.755 33.330 -21.225 1.00 59.44 85 GLN A CA 1
ATOM 631 C C . GLN A 1 85 ? -45.463 34.757 -21.707 1.00 59.44 85 GLN A C 1
ATOM 633 O O . GLN A 1 85 ? -45.405 35.688 -20.906 1.00 59.44 85 GLN A O 1
ATOM 638 N N . LEU A 1 86 ? -45.246 34.886 -23.020 1.00 53.97 86 LEU A N 1
ATOM 639 C CA . LEU A 1 86 ? -45.305 36.134 -23.782 1.00 53.97 86 LEU A CA 1
ATOM 640 C C . LEU A 1 86 ? -46.516 36.973 -23.348 1.00 53.97 86 LEU A C 1
ATOM 642 O O . LEU A 1 86 ? -47.626 36.437 -23.362 1.00 53.97 86 LEU A O 1
ATOM 646 N N . LEU A 1 87 ? -46.298 38.265 -23.085 1.00 55.19 87 LEU A N 1
ATOM 647 C CA . LEU A 1 87 ? -47.179 39.389 -23.440 1.00 55.19 87 LEU A CA 1
ATOM 648 C C . LEU A 1 87 ? -46.436 40.718 -23.264 1.00 55.19 87 LEU A C 1
ATOM 650 O O . LEU A 1 87 ? -45.824 40.915 -22.191 1.00 55.19 87 LEU A O 1
#

Foldseek 3Di:
DWDWDDDPQKIWIWDDDVHIKIKIWGDDPDDHIQIDIPDPDDPDRDDPVRVVVVVVVCVVVDPPPPPDPDDPPDPPPDPDDPDPDDD

Sequence (87 aa):
MGCITQKGSTYTAKVRGTKTYRVELTAQPSGPPEIHCDYPYENGEACKHGIALGLALLDLLGPDESVQPPAPPRALVDQEPTSQQLL

pLDDT: mean 76.45, std 15.4, range [44.94, 93.88]

Radius of gyration: 21.64 Å; chains: 1; bounding box: 59×55×38 Å

Secondary structure (DSSP, 8-state):
-PPPEEETTEEEEEEESSSEEEEEEE--SSSSPEEEE--S---SSS-HHHHHHHHHHHHHH---TT-PPPPPP--------------